Protein AF-A0A9X4CIV0-F1 (afdb_monomer_lite)

Foldseek 3Di:
DDDDDDDDDDDDDDPDDDDPPDPDDPDPPPDPDDDDDQDDQPPQEEEEQAADPPVVVVVVCVVSVVVVHDYDYLVVLQVVQDPDDDDSLVSCVVSVSHHQAYEADWDQPDWDADDPVVQDPVCCVPNVDTDGTRDPVSVVVLVSCCVNPVVRYDD

Secondary structure (DSSP, 8-state):
--PPPPP-----------------PPP--------PPPP---TTEEEEE--S-HHHHHHHHHHHHHTT-EEEEHHHHHHHT-SSS--HHHHHHHHHHH-SEEEE-----EEE---GGGS-GGGTTTTTS-EEE--HHHHHHHHHHHHH-GGGEE-

pLDDT: mean 75.36, std 22.08, range [32.59, 97.69]

Sequence (155 aa):
MRIPPITRSGCRSSAAEAPAETVERPTPRRAQARSKKPAKRTKGNTVVVHGRDDALRRSTFEFLRALGLHPLEWDHAIDEANEGNPYVGRVLDVVMEKAEAIVVLFSPDDLVELKPHFVKSGERSTEGKQQGQARPNVLFEAGLALGAYPDKTVM

Structure (mmCIF, N/CA/C/O backbone):
data_AF-A0A9X4CIV0-F1
#
_entry.id   AF-A0A9X4CIV0-F1
#
loop_
_atom_site.group_PDB
_atom_site.id
_atom_site.type_symbol
_atom_site.label_atom_id
_atom_site.label_alt_id
_atom_site.label_comp_id
_atom_site.label_asym_id
_atom_site.label_entity_id
_atom_site.label_seq_id
_atom_site.pdbx_PDB_ins_code
_atom_site.Cartn_x
_atom_site.Cartn_y
_atom_site.Cartn_z
_atom_site.occupancy
_atom_site.B_iso_or_equiv
_atom_site.auth_seq_id
_atom_site.auth_comp_id
_atom_site.auth_asym_id
_atom_site.auth_atom_id
_atom_site.pdbx_PDB_model_num
ATOM 1 N N . MET A 1 1 ? 35.310 39.875 -49.962 1.00 45.62 1 MET A N 1
ATOM 2 C CA . MET A 1 1 ? 34.549 40.456 -48.837 1.00 45.62 1 MET A CA 1
ATOM 3 C C . MET A 1 1 ? 35.158 39.905 -47.549 1.00 45.62 1 MET A C 1
ATOM 5 O O . MET A 1 1 ? 35.019 38.720 -47.288 1.00 45.62 1 MET A O 1
ATOM 9 N N . ARG A 1 2 ? 35.988 40.698 -46.858 1.00 39.06 2 ARG A N 1
ATOM 10 C CA . ARG A 1 2 ? 36.740 40.317 -45.645 1.00 39.06 2 ARG A CA 1
ATOM 11 C C . ARG A 1 2 ? 36.240 41.200 -44.499 1.00 39.06 2 ARG A C 1
ATOM 13 O O . ARG A 1 2 ? 36.213 42.414 -44.666 1.00 39.06 2 ARG A O 1
ATOM 20 N N . ILE A 1 3 ? 35.814 40.597 -43.392 1.00 46.19 3 ILE A N 1
ATOM 21 C CA . ILE A 1 3 ? 35.292 41.296 -42.207 1.00 46.19 3 ILE A CA 1
ATOM 22 C C . ILE A 1 3 ? 36.475 41.626 -41.271 1.00 46.19 3 ILE A C 1
ATOM 24 O O . ILE A 1 3 ? 37.298 40.737 -41.039 1.00 46.19 3 ILE A O 1
ATOM 28 N N . PRO A 1 4 ? 36.608 42.867 -40.763 1.00 43.41 4 PRO A N 1
ATOM 29 C CA . PRO A 1 4 ? 37.700 43.266 -39.870 1.00 43.41 4 PRO A CA 1
ATOM 30 C C . PRO A 1 4 ? 37.456 42.857 -38.398 1.00 43.41 4 PRO A C 1
ATOM 32 O O . PRO A 1 4 ? 36.307 42.640 -38.007 1.00 43.41 4 PRO A O 1
ATOM 35 N N . PRO A 1 5 ? 38.515 42.762 -37.565 1.00 44.25 5 PRO A N 1
ATOM 36 C CA . PRO A 1 5 ? 38.405 42.352 -36.166 1.00 44.25 5 PRO A CA 1
ATOM 37 C C . PRO A 1 5 ? 37.977 43.513 -35.257 1.00 44.25 5 PRO A C 1
ATOM 39 O O . PRO A 1 5 ? 38.467 44.635 -35.379 1.00 44.25 5 PRO A O 1
ATOM 42 N N . ILE A 1 6 ? 37.081 43.221 -34.312 1.00 51.72 6 ILE A N 1
ATOM 43 C CA . ILE A 1 6 ? 36.597 44.176 -33.311 1.00 51.72 6 ILE A CA 1
ATOM 44 C C . ILE A 1 6 ? 37.596 44.245 -32.150 1.00 51.72 6 ILE A C 1
ATOM 46 O O . ILE A 1 6 ? 37.931 43.242 -31.518 1.00 51.72 6 ILE A O 1
ATOM 50 N N . THR A 1 7 ? 38.071 45.456 -31.888 1.00 42.84 7 THR A N 1
ATOM 51 C CA . THR A 1 7 ? 38.961 45.848 -30.796 1.00 42.84 7 THR A CA 1
ATOM 52 C C . THR A 1 7 ? 38.259 45.758 -29.435 1.00 42.84 7 THR A C 1
ATOM 54 O O . THR A 1 7 ? 37.129 46.209 -29.262 1.00 42.84 7 THR A O 1
ATOM 57 N N . ARG A 1 8 ? 38.945 45.189 -28.432 1.00 45.72 8 ARG A N 1
ATOM 58 C CA . ARG A 1 8 ? 38.510 45.204 -27.026 1.00 45.72 8 ARG A CA 1
ATOM 59 C C . ARG A 1 8 ? 38.861 46.553 -26.384 1.00 45.72 8 ARG A C 1
ATOM 61 O O . ARG A 1 8 ? 40.015 46.792 -26.050 1.00 45.72 8 ARG A O 1
ATOM 68 N N . SER A 1 9 ? 37.850 47.388 -26.170 1.00 41.81 9 SER A N 1
ATOM 69 C CA . SER A 1 9 ? 37.804 48.448 -25.151 1.00 41.81 9 SER A CA 1
ATOM 70 C C . SER A 1 9 ? 36.849 47.920 -24.070 1.00 41.81 9 SER A C 1
ATOM 72 O O . SER A 1 9 ? 35.752 47.494 -24.403 1.00 41.81 9 SER A O 1
ATOM 74 N N . GLY A 1 10 ? 37.220 47.685 -22.814 1.00 37.09 10 GLY A N 1
ATOM 75 C CA . GLY A 1 10 ? 37.826 48.623 -21.883 1.00 37.09 10 GLY A CA 1
ATOM 76 C C . GLY A 1 10 ? 36.746 49.029 -20.877 1.00 37.09 10 GLY A C 1
ATOM 77 O O . GLY A 1 10 ? 35.959 49.905 -21.187 1.00 37.09 10 GLY A O 1
ATOM 78 N N . CYS A 1 11 ? 36.671 48.369 -19.714 1.00 32.59 11 CYS A N 1
ATOM 79 C CA . CYS A 1 11 ? 36.256 48.973 -18.438 1.00 32.59 11 CYS A CA 1
ATOM 80 C C . CYS A 1 11 ? 36.304 47.927 -17.319 1.00 32.59 11 CYS A C 1
ATOM 82 O O . CYS A 1 11 ? 35.708 46.856 -17.421 1.00 32.59 11 CYS A O 1
ATOM 84 N N . ARG A 1 12 ? 37.027 48.249 -16.244 1.00 45.09 12 ARG A N 1
ATOM 85 C CA . ARG A 1 12 ? 36.965 47.528 -14.971 1.00 45.09 12 ARG A CA 1
ATOM 86 C C . ARG A 1 12 ? 35.610 47.840 -14.342 1.00 45.09 12 ARG A C 1
ATOM 88 O O . ARG A 1 12 ? 35.275 49.012 -14.212 1.00 45.09 12 ARG A O 1
ATOM 95 N N . SER A 1 13 ? 34.877 46.819 -13.915 1.00 42.53 13 SER A N 1
ATOM 96 C CA . SER A 1 13 ? 33.821 46.995 -12.922 1.00 42.53 13 SER A CA 1
ATOM 97 C C . SER A 1 13 ? 34.093 46.055 -11.761 1.00 42.53 1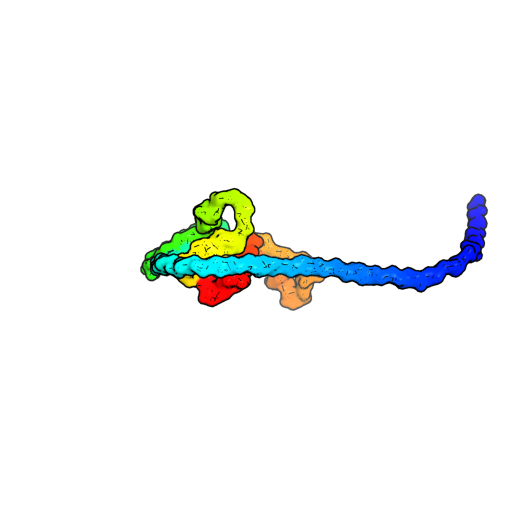3 SER A C 1
ATOM 99 O O . SER A 1 13 ? 34.362 44.869 -11.945 1.00 42.53 13 SER A O 1
ATOM 101 N N . SER A 1 14 ? 34.116 46.666 -10.586 1.00 38.72 14 SER A N 1
ATOM 102 C CA . SER A 1 14 ? 34.348 46.090 -9.273 1.00 38.72 14 SER A CA 1
ATOM 103 C C . SER A 1 14 ? 33.407 44.916 -9.012 1.00 38.72 14 SER A C 1
ATOM 105 O O . SER A 1 14 ? 32.200 45.037 -9.211 1.00 38.72 14 SER A O 1
ATOM 107 N N . ALA A 1 15 ? 33.949 43.803 -8.519 1.00 40.44 15 ALA A N 1
ATOM 108 C CA . ALA A 1 15 ? 33.156 42.744 -7.913 1.00 40.44 15 ALA A CA 1
ATOM 109 C C . ALA A 1 15 ? 32.534 43.294 -6.620 1.00 40.44 15 ALA A C 1
ATOM 111 O O . ALA A 1 15 ? 33.190 43.365 -5.585 1.00 40.44 15 ALA A O 1
ATOM 112 N N . ALA A 1 16 ? 31.295 43.770 -6.711 1.00 39.06 16 ALA A N 1
ATOM 113 C CA . ALA A 1 16 ? 30.441 43.991 -5.557 1.00 39.06 16 ALA A CA 1
ATOM 114 C C . ALA A 1 16 ? 29.688 42.680 -5.302 1.00 39.06 16 ALA A C 1
ATOM 116 O O . ALA A 1 16 ? 28.811 42.290 -6.071 1.00 39.06 16 ALA A O 1
ATOM 117 N N . GLU A 1 17 ? 30.108 41.974 -4.261 1.00 38.22 17 GLU A N 1
ATOM 118 C CA . GLU A 1 17 ? 29.462 40.777 -3.738 1.00 38.22 17 GLU A CA 1
ATOM 119 C C . GLU A 1 17 ? 28.100 41.176 -3.153 1.00 38.22 17 GLU A C 1
ATOM 121 O O . GLU A 1 17 ? 28.018 41.936 -2.188 1.00 38.22 17 GLU A O 1
ATOM 126 N N . ALA A 1 18 ? 27.017 40.735 -3.795 1.00 44.69 18 ALA A N 1
ATOM 127 C CA . ALA A 1 18 ? 25.666 40.923 -3.282 1.00 44.69 18 ALA A CA 1
ATOM 128 C C . ALA A 1 18 ? 25.463 40.004 -2.063 1.00 44.69 18 ALA A C 1
ATOM 130 O O . ALA A 1 18 ? 25.807 38.822 -2.146 1.00 44.69 18 ALA A O 1
ATOM 131 N N . PRO A 1 19 ? 24.911 40.490 -0.937 1.00 41.66 19 PRO A N 1
ATOM 132 C CA . PRO A 1 19 ? 24.673 39.636 0.215 1.00 41.66 19 PRO A CA 1
ATOM 133 C C . PRO A 1 19 ? 23.575 38.620 -0.117 1.00 41.66 19 PRO A C 1
ATOM 135 O O . PRO A 1 19 ? 22.515 38.973 -0.635 1.00 41.66 19 PRO A O 1
ATOM 138 N N . ALA A 1 20 ? 23.841 37.350 0.183 1.00 43.06 20 ALA A N 1
ATOM 139 C CA . ALA A 1 20 ? 22.863 36.277 0.096 1.00 43.06 20 ALA A CA 1
ATOM 140 C C . ALA A 1 20 ? 21.740 36.522 1.115 1.00 43.06 20 ALA A C 1
ATOM 142 O O . ALA A 1 20 ? 21.905 36.314 2.319 1.00 43.06 20 ALA A O 1
ATOM 143 N N . GLU A 1 21 ? 20.591 36.979 0.630 1.00 41.41 21 GLU A N 1
ATOM 144 C CA . GLU A 1 21 ? 19.372 37.074 1.421 1.00 41.41 21 GLU A CA 1
ATOM 145 C C . GLU A 1 21 ? 18.908 35.648 1.745 1.00 41.41 21 GLU A C 1
ATOM 147 O O . GLU A 1 21 ? 18.553 34.854 0.872 1.00 41.41 21 GLU A O 1
ATOM 152 N N . THR A 1 22 ? 19.021 35.277 3.018 1.00 38.97 22 THR A N 1
ATOM 153 C CA . THR A 1 22 ? 18.689 33.934 3.488 1.00 38.97 22 THR A CA 1
ATOM 154 C C . THR A 1 22 ? 17.171 33.835 3.561 1.00 38.97 22 THR A C 1
ATOM 156 O O . THR A 1 22 ? 16.557 34.393 4.465 1.00 38.97 22 THR A O 1
ATOM 159 N N . VAL A 1 23 ? 16.548 33.147 2.603 1.00 47.00 23 VAL A N 1
ATOM 160 C CA . VAL A 1 23 ? 15.113 32.847 2.664 1.00 47.00 23 VAL A CA 1
ATOM 161 C C . VAL A 1 23 ? 14.890 31.855 3.804 1.00 47.00 23 VAL A C 1
ATOM 163 O O . VAL A 1 23 ? 15.138 30.655 3.674 1.00 47.00 23 VAL A O 1
ATOM 166 N N . GLU A 1 24 ? 14.461 32.365 4.954 1.00 45.06 24 GLU A N 1
ATOM 167 C CA . GLU A 1 24 ? 14.122 31.557 6.118 1.00 45.06 24 GLU A CA 1
ATOM 168 C C . GLU A 1 24 ? 12.896 30.689 5.782 1.00 45.06 24 GLU A C 1
ATOM 170 O O . GLU A 1 24 ? 11.810 31.191 5.481 1.00 45.06 24 GLU A O 1
ATOM 175 N N . ARG A 1 25 ? 13.069 29.357 5.776 1.00 39.47 25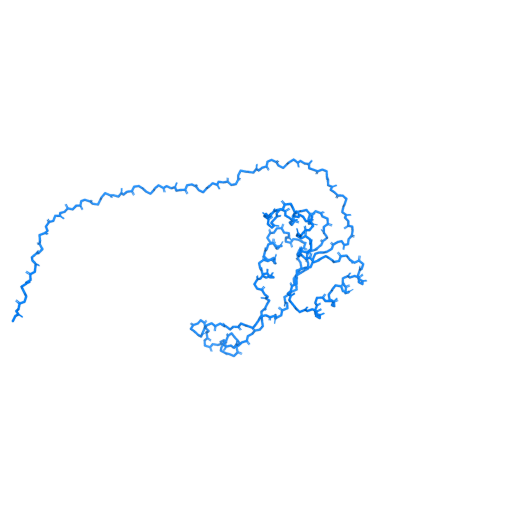 ARG A N 1
ATOM 176 C CA . ARG A 1 25 ? 11.957 28.409 5.600 1.00 39.47 25 ARG A CA 1
ATOM 177 C C . ARG A 1 25 ? 10.927 28.669 6.703 1.00 39.47 25 ARG A C 1
ATOM 179 O O . ARG A 1 25 ? 11.302 28.589 7.874 1.00 39.47 25 ARG A O 1
ATOM 186 N N . PRO A 1 26 ? 9.640 28.890 6.380 1.00 41.88 26 PRO A N 1
ATOM 187 C CA . PRO A 1 26 ? 8.623 29.019 7.407 1.00 41.88 26 PRO A CA 1
ATOM 188 C C . PRO A 1 26 ? 8.579 27.717 8.208 1.00 41.88 26 PRO A C 1
ATOM 190 O O . PRO A 1 26 ? 8.313 26.635 7.679 1.00 41.88 26 PRO A O 1
ATOM 193 N N . THR A 1 27 ? 8.897 27.820 9.495 1.00 44.22 27 THR A N 1
ATOM 194 C CA . THR A 1 27 ? 8.748 26.721 10.444 1.00 44.22 27 THR A CA 1
ATOM 195 C C . THR A 1 27 ? 7.259 26.386 10.556 1.00 44.22 27 THR A C 1
ATOM 197 O O . THR A 1 27 ? 6.434 27.296 10.694 1.00 44.22 27 THR A O 1
ATOM 200 N N . PRO A 1 28 ? 6.858 25.102 10.492 1.00 43.59 28 PRO A N 1
ATOM 201 C CA . PRO A 1 28 ? 5.469 24.750 10.718 1.00 43.59 28 PRO A CA 1
ATOM 202 C C . PRO A 1 28 ? 5.127 25.121 12.161 1.00 43.59 28 PRO A C 1
ATOM 204 O O . PRO A 1 28 ? 5.631 24.533 13.120 1.00 43.59 28 PRO A O 1
ATOM 207 N N . ARG A 1 29 ? 4.285 26.147 12.314 1.00 47.09 29 ARG A N 1
ATOM 208 C CA . ARG A 1 29 ? 3.747 26.589 13.597 1.00 47.09 29 ARG A CA 1
ATOM 209 C C . ARG A 1 29 ? 2.990 25.408 14.192 1.00 47.09 29 ARG A C 1
ATOM 211 O O . ARG A 1 29 ? 1.895 25.085 13.740 1.00 47.09 29 ARG A O 1
ATOM 218 N N . ARG A 1 30 ? 3.605 24.742 15.174 1.00 47.22 30 ARG A N 1
ATOM 219 C CA . ARG A 1 30 ? 3.037 23.620 15.929 1.00 47.22 30 ARG A CA 1
ATOM 220 C C . ARG A 1 30 ? 1.678 24.054 16.475 1.00 47.22 30 ARG A C 1
ATOM 222 O O . ARG A 1 30 ? 1.603 24.764 17.477 1.00 47.22 30 ARG A O 1
ATOM 229 N N . ALA A 1 31 ? 0.611 23.671 15.778 1.00 48.50 31 ALA A N 1
ATOM 230 C CA . ALA A 1 31 ? -0.742 23.835 16.269 1.00 48.50 31 ALA A CA 1
ATOM 231 C C . ALA A 1 31 ? -0.809 23.095 17.605 1.00 48.50 31 ALA A C 1
ATOM 233 O O . ALA A 1 31 ? -0.475 21.912 17.689 1.00 48.50 31 ALA A O 1
ATOM 234 N N . GLN A 1 32 ? -1.147 23.821 18.666 1.00 46.12 32 GLN A N 1
ATOM 235 C CA . GLN A 1 32 ? -1.295 23.251 19.995 1.00 46.12 32 GLN A CA 1
ATOM 236 C C . GLN A 1 32 ? -2.342 22.138 19.912 1.00 46.12 32 GLN A C 1
ATOM 238 O O . GLN A 1 32 ? -3.519 22.393 19.647 1.00 46.12 32 GLN A O 1
ATOM 243 N N . ALA A 1 33 ? -1.886 20.898 20.082 1.00 45.56 33 ALA A N 1
ATOM 244 C CA . ALA A 1 33 ? -2.737 19.726 20.106 1.00 45.56 33 ALA A CA 1
ATOM 245 C C . ALA A 1 33 ? -3.689 19.856 21.298 1.00 45.56 33 ALA A C 1
ATOM 247 O O . ALA A 1 33 ? -3.296 19.687 22.451 1.00 45.56 33 ALA A O 1
ATOM 248 N N . ARG A 1 34 ? -4.951 20.196 21.023 1.00 46.78 34 ARG A N 1
ATOM 249 C CA . ARG A 1 34 ? -6.030 20.033 21.998 1.00 46.78 34 ARG A CA 1
ATOM 250 C C . ARG A 1 34 ? -6.101 18.544 22.327 1.00 46.78 34 ARG A C 1
ATOM 252 O O . ARG A 1 34 ? -6.292 17.735 21.421 1.00 46.78 34 ARG A O 1
ATOM 259 N N . SER A 1 35 ? -5.931 18.191 23.598 1.00 46.78 35 SER A N 1
ATOM 260 C CA . SER A 1 35 ? -6.032 16.814 24.076 1.00 46.78 35 SER A CA 1
ATOM 261 C C . SER A 1 35 ? -7.462 16.302 23.881 1.00 46.78 35 SER A C 1
ATOM 263 O O . SER A 1 35 ? -8.361 16.539 24.688 1.00 46.78 35 SER A O 1
ATOM 265 N N . LYS A 1 36 ? -7.697 15.613 22.762 1.00 55.19 36 LYS A N 1
ATOM 266 C CA . LYS A 1 36 ? -8.909 14.816 22.570 1.00 55.19 36 LYS A CA 1
ATOM 267 C C . LYS A 1 36 ? -8.790 13.564 23.444 1.00 55.19 36 LYS A C 1
ATOM 269 O O . LYS A 1 36 ? -7.725 12.953 23.515 1.00 55.19 36 LYS A O 1
ATOM 274 N N . LYS A 1 37 ? -9.870 13.211 24.150 1.00 38.97 37 LYS A N 1
ATOM 275 C CA . LYS A 1 37 ? -9.971 11.935 24.879 1.00 38.97 37 LYS A CA 1
ATOM 276 C C . LYS A 1 37 ? -9.711 10.791 23.888 1.00 38.97 37 LYS A C 1
ATOM 278 O O . LYS A 1 37 ? -10.262 10.872 22.792 1.00 38.97 37 LYS A O 1
ATOM 283 N N . PRO A 1 38 ? -8.932 9.755 24.250 1.00 47.03 38 PRO A N 1
ATOM 284 C CA . PRO A 1 38 ? -8.620 8.675 23.322 1.00 47.03 38 PRO A CA 1
ATOM 285 C C . PRO A 1 38 ? -9.918 7.998 22.881 1.00 47.03 38 PRO A C 1
ATOM 287 O O . PRO A 1 38 ? -10.701 7.544 23.725 1.00 47.03 38 PRO A O 1
ATOM 290 N N . ALA A 1 39 ? -10.171 7.961 21.571 1.00 55.75 39 ALA A N 1
ATOM 291 C CA . ALA A 1 39 ? -11.290 7.207 21.036 1.00 55.75 39 ALA A CA 1
ATOM 292 C C . ALA A 1 39 ? -11.140 5.722 21.408 1.00 55.75 39 ALA A C 1
ATOM 294 O O . ALA A 1 39 ? -10.040 5.168 21.471 1.00 55.75 39 ALA A O 1
ATOM 295 N N . LYS A 1 40 ? -12.266 5.055 21.685 1.00 50.94 40 LYS A N 1
ATOM 296 C CA . LYS A 1 40 ? -12.299 3.613 21.959 1.00 50.94 40 LYS A CA 1
ATOM 297 C C . LYS A 1 40 ? -11.708 2.880 20.745 1.00 50.94 40 LYS A C 1
ATOM 299 O O . LYS A 1 40 ? -12.315 2.915 19.674 1.00 50.94 40 LYS A O 1
ATOM 304 N N . ARG A 1 41 ? -10.550 2.221 20.912 1.00 54.66 41 ARG A N 1
ATOM 305 C CA . ARG A 1 41 ? -9.945 1.361 19.879 1.00 54.66 41 ARG A CA 1
ATOM 306 C C . ARG A 1 41 ? -10.993 0.359 19.409 1.00 54.66 41 ARG A C 1
ATOM 308 O O . ARG A 1 41 ? -11.487 -0.447 20.200 1.00 54.66 41 ARG A O 1
ATOM 315 N N . THR A 1 42 ? -11.360 0.445 18.141 1.00 57.41 42 THR A N 1
ATOM 316 C CA . THR A 1 42 ? -12.236 -0.530 17.497 1.00 57.41 42 THR A CA 1
ATOM 317 C C . THR A 1 42 ? -11.342 -1.729 17.196 1.00 57.41 42 THR A C 1
ATOM 319 O O . THR A 1 42 ? -10.447 -1.637 16.364 1.00 57.41 42 THR A O 1
ATOM 322 N N . LYS A 1 43 ? -11.462 -2.798 17.994 1.00 65.12 43 LYS A N 1
ATOM 323 C CA . LYS A 1 43 ? -10.602 -3.986 17.868 1.00 65.12 43 LYS A CA 1
ATOM 324 C C . LYS A 1 43 ? -10.703 -4.546 16.444 1.00 65.12 43 LYS A C 1
ATOM 326 O O . LYS A 1 43 ? -11.816 -4.695 15.951 1.00 65.12 43 LYS A O 1
ATOM 331 N N . GLY A 1 44 ? -9.564 -4.862 15.826 1.00 75.19 44 GLY A N 1
ATOM 332 C CA . GLY A 1 44 ? -9.504 -5.583 14.556 1.00 75.19 44 GLY A CA 1
ATOM 333 C C . GLY A 1 44 ? -9.567 -4.739 13.281 1.00 75.19 44 GLY A C 1
ATOM 334 O O . GLY A 1 44 ? -9.453 -5.309 12.202 1.00 75.19 44 GLY A O 1
ATOM 335 N N . ASN A 1 45 ? -9.714 -3.412 13.344 1.00 86.81 45 ASN A N 1
ATOM 336 C CA . ASN A 1 45 ? -9.724 -2.594 12.125 1.00 86.81 45 ASN A CA 1
ATOM 337 C C . ASN A 1 45 ? -8.336 -2.575 11.472 1.00 86.81 45 ASN A C 1
ATOM 339 O O . ASN A 1 45 ? -7.359 -2.184 12.108 1.00 86.81 45 ASN A O 1
ATOM 343 N N . THR A 1 46 ? -8.251 -2.948 10.198 1.00 89.94 46 THR A N 1
ATOM 344 C CA . THR A 1 46 ? -7.013 -2.869 9.408 1.00 89.94 46 THR A CA 1
ATOM 345 C C . THR A 1 46 ? -7.262 -2.068 8.144 1.00 89.94 46 THR A C 1
ATOM 347 O O . THR A 1 46 ? -8.376 -2.054 7.631 1.00 89.94 46 THR A O 1
ATOM 350 N N . VAL A 1 47 ? -6.242 -1.373 7.656 1.00 91.56 47 VAL A N 1
ATOM 351 C CA . VAL A 1 47 ? -6.308 -0.644 6.385 1.00 91.56 47 VAL A CA 1
ATOM 352 C C . VAL A 1 47 ? -5.407 -1.353 5.397 1.00 91.56 47 VAL A C 1
ATOM 354 O O . VAL A 1 47 ? -4.279 -1.691 5.744 1.00 91.56 47 VAL A O 1
ATOM 357 N N . VAL A 1 48 ? -5.891 -1.587 4.184 1.00 93.94 48 VAL A N 1
ATOM 358 C CA . VAL A 1 48 ? -5.127 -2.257 3.135 1.00 93.94 48 VAL A CA 1
ATOM 359 C C . VAL A 1 48 ? -4.842 -1.277 2.006 1.00 93.94 48 VAL A C 1
ATOM 361 O O . VAL A 1 48 ? -5.762 -0.718 1.410 1.00 93.94 48 VAL A O 1
ATOM 364 N N . VAL A 1 49 ? -3.556 -1.106 1.709 1.00 93.69 49 VAL A N 1
ATOM 365 C CA . VAL A 1 49 ? -3.046 -0.420 0.520 1.00 93.69 49 VAL A CA 1
ATOM 366 C C . VAL A 1 49 ? -2.735 -1.489 -0.517 1.00 93.69 49 VAL A C 1
ATOM 368 O O . VAL A 1 49 ? -1.997 -2.433 -0.231 1.00 93.69 49 VAL A O 1
ATOM 371 N N . HIS A 1 50 ? -3.295 -1.377 -1.715 1.00 95.44 50 HIS A N 1
ATOM 372 C CA . HIS A 1 50 ? -3.093 -2.378 -2.755 1.00 95.44 50 HIS A CA 1
ATOM 373 C C . HIS A 1 50 ? -3.157 -1.771 -4.152 1.00 95.44 50 HIS A C 1
ATOM 375 O O . HIS A 1 50 ? -3.689 -0.686 -4.372 1.00 95.44 50 HIS A O 1
ATOM 381 N N . GLY A 1 51 ? -2.619 -2.518 -5.108 1.00 93.94 51 GLY A N 1
ATOM 382 C CA . GLY A 1 51 ? -2.688 -2.197 -6.519 1.00 93.94 51 GLY A CA 1
ATOM 383 C C . GLY A 1 51 ? -3.989 -2.650 -7.198 1.00 93.94 51 GLY A C 1
ATOM 384 O O . GLY A 1 51 ? -5.060 -2.678 -6.597 1.00 93.94 51 GLY A O 1
ATOM 385 N N . ARG A 1 52 ? -3.907 -3.002 -8.479 1.00 94.25 52 ARG A N 1
ATOM 386 C CA . ARG A 1 52 ? -5.016 -3.432 -9.344 1.00 94.25 52 ARG A CA 1
ATOM 387 C C . ARG A 1 52 ? -5.138 -4.948 -9.504 1.00 94.25 52 ARG A C 1
ATOM 389 O O . ARG A 1 52 ? -6.052 -5.395 -10.193 1.00 94.25 52 ARG A O 1
ATOM 396 N N . ASP A 1 53 ? -4.260 -5.739 -8.892 1.00 96.25 53 ASP A N 1
ATOM 397 C CA . ASP A 1 53 ? -4.431 -7.193 -8.843 1.00 96.25 53 ASP A CA 1
ATOM 398 C C . ASP A 1 53 ? -5.610 -7.574 -7.926 1.00 96.25 53 ASP A C 1
ATOM 400 O O . ASP A 1 53 ? -5.481 -7.742 -6.709 1.00 96.25 53 ASP A O 1
ATOM 404 N N . ASP A 1 54 ? -6.791 -7.720 -8.532 1.00 94.94 54 ASP A N 1
ATOM 405 C CA . ASP A 1 54 ? -8.026 -8.076 -7.832 1.00 94.94 54 ASP A CA 1
ATOM 406 C C . ASP A 1 54 ? -8.012 -9.491 -7.244 1.00 94.94 54 ASP A C 1
ATOM 408 O O . ASP A 1 54 ? -8.769 -9.778 -6.312 1.00 94.94 54 ASP A O 1
ATOM 412 N N . ALA A 1 55 ? -7.215 -10.413 -7.790 1.00 96.81 55 ALA A N 1
ATOM 413 C CA . ALA A 1 55 ? -7.102 -11.750 -7.218 1.00 96.81 55 ALA A CA 1
ATOM 414 C C . ALA A 1 55 ? -6.320 -11.684 -5.901 1.00 96.81 55 ALA A C 1
ATOM 416 O O . ALA A 1 55 ? -6.806 -12.178 -4.878 1.00 96.81 55 ALA A O 1
ATOM 417 N N . LEU A 1 56 ? -5.175 -10.991 -5.903 1.00 96.00 56 LEU A N 1
ATOM 418 C CA . LEU A 1 56 ? -4.380 -10.772 -4.699 1.00 96.00 56 LEU A CA 1
ATOM 419 C C . LEU A 1 56 ? -5.181 -9.998 -3.647 1.00 96.00 56 LEU A C 1
ATOM 421 O O . LEU A 1 56 ? -5.320 -10.475 -2.521 1.00 96.00 56 LEU A O 1
ATOM 425 N N . ARG A 1 57 ? -5.788 -8.866 -4.030 1.00 95.19 57 ARG A N 1
ATOM 426 C CA . ARG A 1 57 ? -6.638 -8.047 -3.150 1.00 95.19 57 ARG A CA 1
ATOM 427 C C . ARG A 1 57 ? -7.708 -8.891 -2.463 1.00 95.19 57 ARG A C 1
ATOM 429 O O . ARG A 1 57 ? -7.786 -8.895 -1.236 1.00 95.19 57 ARG A O 1
ATOM 436 N N . ARG A 1 58 ? -8.521 -9.634 -3.226 1.00 96.81 58 ARG A N 1
ATOM 437 C CA . ARG A 1 58 ? -9.605 -10.451 -2.651 1.00 96.81 58 ARG A CA 1
ATOM 438 C C . ARG A 1 58 ? -9.077 -11.491 -1.672 1.00 96.81 58 ARG A C 1
ATOM 440 O O . ARG A 1 58 ? -9.596 -11.575 -0.561 1.00 96.81 58 ARG A O 1
ATOM 447 N N . SER A 1 59 ? -8.024 -12.215 -2.049 1.00 97.56 59 SER A N 1
ATOM 448 C CA . SER A 1 59 ? -7.450 -13.263 -1.201 1.00 97.56 59 SER A CA 1
ATOM 449 C C . SER A 1 59 ? -6.886 -12.708 0.115 1.00 97.56 59 SER A C 1
ATOM 451 O O . SER A 1 59 ? -7.136 -13.277 1.177 1.00 97.56 59 SER A O 1
ATOM 453 N N . THR A 1 60 ? -6.229 -11.542 0.085 1.00 96.50 60 THR A N 1
ATOM 454 C CA . THR A 1 60 ? -5.751 -10.866 1.299 1.00 96.50 60 THR A CA 1
ATOM 455 C C . THR A 1 60 ? -6.912 -10.416 2.178 1.00 96.50 60 THR A C 1
ATOM 457 O O . THR A 1 60 ? -6.893 -10.630 3.389 1.00 96.50 60 THR A O 1
ATOM 460 N N . PHE A 1 61 ? -7.951 -9.814 1.594 1.00 96.44 61 PHE A N 1
ATOM 461 C CA . PHE A 1 61 ? -9.114 -9.376 2.366 1.00 96.44 61 PHE A CA 1
ATOM 462 C C . PHE A 1 61 ? -9.857 -10.552 3.008 1.00 96.44 61 PHE A C 1
ATOM 464 O O . PHE A 1 61 ? -10.390 -10.411 4.107 1.00 96.44 61 PHE A O 1
ATOM 471 N N . GLU A 1 62 ? -9.943 -11.693 2.329 1.00 97.69 62 GLU A N 1
ATOM 472 C CA . GLU A 1 62 ? -10.510 -12.924 2.886 1.00 97.69 62 GLU A CA 1
ATOM 473 C C . GLU A 1 62 ? -9.637 -13.483 4.012 1.00 97.69 62 GLU A C 1
ATOM 475 O O . GLU A 1 62 ? -10.160 -13.809 5.077 1.00 97.69 62 GLU A O 1
ATOM 480 N N . PHE A 1 63 ? -8.316 -13.514 3.826 1.00 96.38 63 PHE A N 1
ATOM 481 C CA . PHE A 1 63 ? -7.364 -13.954 4.844 1.00 96.38 63 PHE A CA 1
ATOM 482 C C . PHE A 1 63 ? -7.446 -13.109 6.123 1.00 96.38 63 PHE A C 1
ATOM 484 O O . PHE A 1 63 ? -7.597 -13.654 7.216 1.00 96.38 63 PHE A O 1
ATOM 491 N N . LEU A 1 64 ? -7.426 -11.779 6.002 1.00 95.12 64 LEU A N 1
ATOM 492 C CA . LEU A 1 64 ? -7.541 -10.878 7.153 1.00 95.12 64 LEU A CA 1
ATOM 493 C C . LEU A 1 64 ? -8.885 -11.064 7.871 1.00 95.12 64 LEU A C 1
ATOM 495 O O . LEU A 1 64 ? -8.927 -11.148 9.099 1.00 95.12 64 LEU A O 1
ATOM 499 N N . ARG A 1 65 ? -9.982 -11.218 7.118 1.00 95.31 65 ARG A N 1
ATOM 500 C CA . ARG A 1 65 ? -11.302 -11.521 7.691 1.00 95.31 65 ARG A CA 1
ATOM 501 C C . ARG A 1 65 ? -11.336 -12.866 8.415 1.00 95.31 65 ARG A C 1
ATOM 503 O O . ARG A 1 65 ? -11.946 -12.956 9.478 1.00 95.31 65 ARG A O 1
ATOM 510 N N . ALA A 1 66 ? -10.654 -13.887 7.899 1.00 96.62 66 ALA A N 1
ATOM 511 C CA . ALA A 1 66 ? -10.542 -15.190 8.555 1.00 96.62 66 ALA A CA 1
ATOM 512 C C . ALA A 1 66 ? -9.788 -15.119 9.898 1.00 96.62 66 ALA A C 1
ATOM 514 O O . ALA A 1 66 ? -10.068 -15.907 10.798 1.00 96.62 66 ALA A O 1
ATOM 515 N N . LEU A 1 67 ? -8.890 -14.142 10.065 1.00 93.06 67 LEU A N 1
ATOM 516 C CA . LEU A 1 67 ? -8.217 -13.843 11.336 1.00 93.06 67 LEU A CA 1
ATOM 517 C C . LEU A 1 67 ? -9.071 -13.000 12.303 1.00 93.06 67 LEU A C 1
ATOM 519 O O . LEU A 1 67 ? -8.604 -12.647 13.385 1.00 93.06 67 LEU A O 1
ATOM 523 N N . GLY A 1 68 ? -10.312 -12.667 11.937 1.00 91.12 68 GLY A N 1
ATOM 524 C CA . GLY A 1 68 ? -11.190 -11.806 12.731 1.00 91.12 68 GLY A CA 1
ATOM 525 C C . GLY A 1 68 ? -10.862 -10.316 12.616 1.00 91.12 68 GLY A C 1
ATOM 526 O O . GLY A 1 68 ? -11.278 -9.537 13.473 1.00 91.12 68 GLY A O 1
ATOM 527 N N . LEU A 1 69 ? -10.113 -9.916 11.583 1.00 92.31 69 LEU A N 1
ATOM 528 C CA . LEU A 1 69 ? -9.834 -8.516 11.277 1.00 92.31 69 LEU A CA 1
ATOM 529 C C . LEU A 1 69 ? -10.895 -7.946 10.327 1.00 92.31 69 LEU A C 1
ATOM 531 O O . LEU A 1 69 ? -11.587 -8.658 9.597 1.00 92.31 69 LEU A O 1
ATOM 535 N N . HIS A 1 70 ? -10.992 -6.625 10.314 1.00 91.19 70 HIS A N 1
ATOM 536 C CA . HIS A 1 70 ? -11.918 -5.849 9.504 1.00 91.19 70 HIS A CA 1
ATOM 537 C C . HIS A 1 70 ? -11.109 -4.967 8.545 1.00 91.19 70 HIS A C 1
ATOM 539 O O . HIS A 1 70 ? -10.810 -3.820 8.890 1.00 91.19 70 HIS A O 1
ATOM 545 N N . PRO A 1 71 ? -10.671 -5.512 7.391 1.00 92.19 71 PRO A N 1
ATOM 546 C CA . PRO A 1 71 ? -9.906 -4.756 6.412 1.00 92.19 71 PRO A CA 1
ATOM 547 C C . PRO A 1 71 ? -10.791 -3.731 5.700 1.00 92.19 71 PRO A C 1
ATOM 549 O O . PRO A 1 71 ? -11.870 -4.060 5.203 1.00 92.19 71 PRO A O 1
ATOM 552 N N . LEU A 1 72 ? -10.301 -2.499 5.637 1.00 90.19 72 LEU A N 1
ATOM 553 C CA . LEU A 1 72 ? -10.842 -1.397 4.852 1.00 90.19 72 LEU A CA 1
ATOM 554 C C . LEU A 1 72 ? -9.857 -1.051 3.742 1.00 90.19 72 LEU A C 1
ATOM 556 O O . LEU A 1 72 ? -8.644 -1.116 3.934 1.00 90.19 72 LEU A O 1
ATOM 560 N N . GLU A 1 73 ? -10.380 -0.667 2.586 1.00 87.81 73 GLU A N 1
ATOM 561 C CA . GLU A 1 73 ? -9.545 -0.124 1.516 1.00 87.81 73 GLU A CA 1
ATOM 562 C C . GLU A 1 73 ? -9.062 1.264 1.900 1.00 87.81 73 GLU A C 1
ATOM 564 O O . GLU A 1 73 ? -9.809 2.048 2.488 1.00 87.81 73 GLU A O 1
ATOM 569 N N . TRP A 1 74 ? -7.809 1.556 1.563 1.00 83.25 74 TRP A N 1
ATOM 570 C CA . TRP A 1 74 ? -7.214 2.868 1.773 1.00 83.25 74 TRP A CA 1
ATOM 571 C C . TRP A 1 74 ? -8.064 3.993 1.168 1.00 83.25 74 TRP A C 1
ATOM 573 O O . TRP A 1 74 ? -8.384 4.947 1.870 1.00 83.25 74 TRP A O 1
ATOM 583 N N . ASP A 1 75 ? -8.509 3.839 -0.082 1.00 77.94 75 ASP A N 1
ATOM 584 C CA . ASP A 1 75 ? -9.337 4.838 -0.770 1.00 77.94 75 ASP A CA 1
ATOM 585 C C . ASP A 1 75 ? -10.689 5.045 -0.075 1.00 77.94 75 ASP A C 1
ATOM 587 O O . ASP A 1 75 ? -11.083 6.180 0.177 1.00 77.94 75 ASP A O 1
ATOM 591 N N . HIS A 1 76 ? -11.362 3.968 0.345 1.00 77.06 76 HIS A N 1
ATOM 592 C CA . HIS A 1 76 ? -12.604 4.081 1.119 1.00 77.06 76 HIS A CA 1
ATOM 593 C C . HIS A 1 76 ? -12.380 4.766 2.470 1.00 77.06 76 HIS A C 1
ATOM 595 O O . HIS A 1 76 ? -13.180 5.603 2.884 1.00 77.06 76 HIS A O 1
ATOM 601 N N . ALA A 1 77 ? -11.280 4.442 3.151 1.00 70.12 77 ALA A N 1
ATOM 602 C CA . ALA A 1 77 ? -10.915 5.091 4.402 1.00 70.12 77 ALA A CA 1
ATOM 603 C C . ALA A 1 77 ? -10.605 6.585 4.196 1.00 70.12 77 ALA A C 1
ATOM 605 O O . ALA A 1 77 ? -10.844 7.393 5.098 1.00 70.12 77 ALA A O 1
ATOM 606 N N . ILE A 1 78 ? -10.112 6.959 3.008 1.00 70.19 78 ILE A N 1
ATOM 607 C CA . ILE A 1 78 ? -9.925 8.355 2.627 1.00 70.19 78 ILE A CA 1
ATOM 608 C C . ILE A 1 78 ? -11.248 9.057 2.350 1.00 70.19 78 ILE A C 1
ATOM 610 O O . ILE A 1 78 ? -11.468 10.152 2.871 1.00 70.19 78 ILE A O 1
ATOM 614 N N . ASP A 1 79 ? -12.121 8.438 1.562 1.00 67.69 79 ASP A N 1
ATOM 615 C CA . ASP A 1 79 ? -13.420 8.994 1.188 1.00 67.69 79 ASP A CA 1
ATOM 616 C C . ASP A 1 79 ? -14.315 9.221 2.412 1.00 67.69 79 ASP A C 1
ATOM 618 O O . ASP A 1 79 ? -14.949 10.270 2.528 1.00 67.69 79 ASP A O 1
ATOM 622 N N . GLU A 1 80 ? -14.301 8.302 3.384 1.00 63.16 80 GLU A N 1
ATOM 623 C CA . GLU A 1 80 ? -15.019 8.461 4.657 1.00 63.16 80 GLU A CA 1
ATOM 624 C C . GLU A 1 80 ? -14.536 9.664 5.485 1.00 63.16 80 GLU A C 1
ATOM 626 O O . GLU A 1 80 ? -15.296 10.223 6.278 1.00 63.16 80 GLU A O 1
ATOM 631 N N . ALA A 1 81 ? -13.282 10.081 5.318 1.00 61.53 81 ALA A N 1
ATOM 632 C CA . ALA A 1 81 ? -12.707 11.210 6.042 1.00 61.53 81 ALA A CA 1
ATOM 633 C C . ALA A 1 81 ? -12.898 12.558 5.324 1.00 61.53 81 ALA A C 1
ATOM 635 O O . ALA A 1 81 ? -12.442 13.593 5.826 1.00 61.53 81 ALA A O 1
ATOM 636 N N . ASN A 1 82 ? -13.517 12.561 4.142 1.00 54.16 82 ASN A N 1
ATOM 637 C CA . ASN A 1 82 ? -13.414 13.666 3.206 1.00 54.16 82 ASN A CA 1
ATOM 638 C C . ASN A 1 82 ? -14.585 14.668 3.296 1.00 54.16 82 ASN A C 1
ATOM 640 O O . ASN A 1 82 ? -15.643 14.481 2.704 1.00 54.16 82 ASN A O 1
ATOM 644 N N . GLU A 1 83 ? -14.340 15.799 3.969 1.00 52.62 83 GLU A N 1
ATOM 645 C CA . GLU A 1 83 ? -15.002 17.095 3.734 1.00 52.62 83 GLU A CA 1
ATOM 646 C C . GLU A 1 83 ? -14.101 17.974 2.828 1.00 52.62 83 GLU A C 1
ATOM 648 O O . GLU A 1 83 ? -13.545 18.977 3.267 1.00 52.62 83 GLU A O 1
ATOM 653 N N . GLY A 1 84 ? -13.911 17.598 1.558 1.00 48.16 84 GLY A N 1
ATOM 654 C CA . GLY A 1 84 ? -13.180 18.388 0.553 1.00 48.16 84 GLY A CA 1
ATOM 655 C C . GLY A 1 84 ? -11.643 18.296 0.606 1.00 48.16 84 GLY A C 1
ATOM 656 O O . GLY A 1 84 ? -11.043 18.355 1.673 1.00 48.16 84 GLY A O 1
ATOM 657 N N . ASN A 1 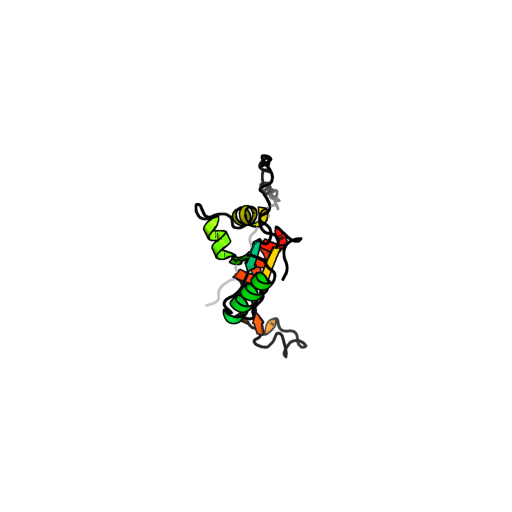85 ? -11.027 18.184 -0.588 1.00 45.88 85 ASN A N 1
ATOM 658 C CA . ASN A 1 85 ? -9.587 18.014 -0.898 1.00 45.88 85 ASN A CA 1
ATOM 659 C C . ASN A 1 85 ? -8.627 18.053 0.318 1.00 45.88 85 ASN A C 1
ATOM 661 O O . ASN A 1 85 ? -7.936 19.054 0.545 1.00 45.88 85 ASN A O 1
ATOM 665 N N . PRO A 1 86 ? -8.596 16.989 1.131 1.00 52.91 86 PRO A N 1
ATOM 666 C CA . PRO A 1 86 ? -7.948 17.008 2.415 1.00 52.91 86 PRO A CA 1
ATOM 667 C C . PRO A 1 86 ? -6.502 16.566 2.234 1.00 52.91 86 PRO A C 1
ATOM 669 O O . PRO A 1 86 ? -6.168 15.690 1.438 1.00 52.91 86 PRO A O 1
ATOM 672 N N . TYR A 1 87 ? -5.617 17.172 3.014 1.00 58.28 87 TYR A N 1
ATOM 673 C CA . TYR A 1 87 ? -4.252 16.690 3.148 1.00 58.28 87 TYR A CA 1
ATOM 674 C C . TYR A 1 87 ? -4.276 15.216 3.589 1.00 58.28 87 TYR A C 1
ATOM 676 O O . TYR A 1 87 ? -4.770 14.927 4.679 1.00 58.28 87 TYR A O 1
ATOM 684 N N . VAL A 1 88 ? -3.735 14.304 2.770 1.00 59.94 88 VAL A N 1
ATOM 685 C CA . VAL A 1 88 ? -3.784 12.839 2.984 1.00 59.94 88 VAL A CA 1
ATOM 686 C C . VAL A 1 88 ? -3.326 12.440 4.395 1.00 59.94 88 VAL A C 1
ATOM 688 O O . VAL A 1 88 ? -3.914 11.559 5.013 1.00 59.94 88 VAL A O 1
ATOM 691 N N . GLY A 1 89 ? -2.358 13.159 4.977 1.00 60.03 89 GLY A N 1
ATOM 692 C CA . GLY A 1 89 ? -1.919 12.913 6.356 1.00 60.03 89 GLY A CA 1
ATOM 693 C C . GLY A 1 89 ? -2.995 13.156 7.428 1.00 60.03 89 GLY A C 1
ATOM 694 O O . GLY A 1 89 ? -3.054 12.416 8.400 1.00 60.03 89 GLY A O 1
ATOM 695 N N . ARG A 1 90 ? -3.894 14.138 7.252 1.00 62.78 90 ARG A N 1
ATOM 696 C CA . ARG A 1 90 ? -4.980 14.430 8.217 1.00 62.78 90 ARG A CA 1
ATOM 697 C C . ARG A 1 90 ? -6.075 13.371 8.207 1.00 62.78 90 ARG A C 1
ATOM 699 O O . ARG A 1 90 ? -6.695 13.122 9.236 1.00 62.78 90 ARG A O 1
ATOM 706 N N . VAL A 1 91 ? -6.324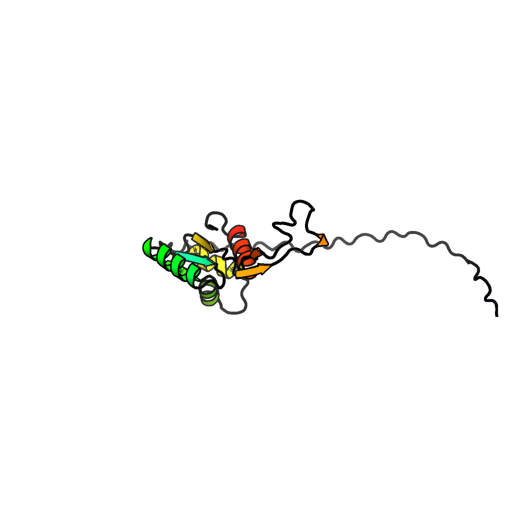 12.800 7.039 1.00 63.69 91 VAL A N 1
ATOM 707 C CA . VAL A 1 91 ? -7.271 11.704 6.842 1.00 63.69 91 VAL A CA 1
ATOM 708 C C . VAL A 1 91 ? -6.750 10.437 7.505 1.00 63.69 91 VAL A C 1
ATOM 710 O O . VAL A 1 91 ? -7.469 9.769 8.248 1.00 63.69 91 VAL A O 1
ATOM 713 N N . LEU A 1 92 ? -5.456 10.183 7.318 1.00 65.50 92 LEU A N 1
ATOM 714 C CA . LEU A 1 92 ? -4.792 9.035 7.894 1.00 65.50 92 LEU A CA 1
ATOM 715 C C . LEU A 1 92 ? -4.852 9.045 9.424 1.00 65.50 92 LEU A C 1
ATOM 717 O O . LEU A 1 92 ? -5.110 8.007 10.017 1.00 65.50 92 LEU A O 1
ATOM 721 N N . ASP A 1 93 ? -4.732 10.210 10.067 1.00 68.81 93 ASP A N 1
ATOM 722 C CA . ASP A 1 93 ? -4.846 10.324 11.526 1.00 68.81 93 ASP A CA 1
ATOM 723 C C . ASP A 1 93 ? -6.192 9.840 12.083 1.00 68.81 93 ASP A C 1
ATOM 725 O O . ASP A 1 93 ? -6.237 9.177 13.121 1.00 68.81 93 ASP A O 1
ATOM 729 N N . VAL A 1 94 ? -7.294 10.130 11.388 1.00 68.81 94 VAL A N 1
ATOM 730 C CA . VAL A 1 94 ? -8.645 9.741 11.826 1.00 68.81 94 VAL A CA 1
ATOM 731 C C . VAL A 1 94 ? -8.849 8.233 11.703 1.00 68.81 94 VAL A C 1
ATOM 733 O O . VAL A 1 94 ? -9.414 7.598 12.599 1.00 68.81 94 VAL A O 1
ATOM 736 N N . VAL A 1 95 ? -8.359 7.652 10.609 1.00 66.44 95 VAL A N 1
ATOM 737 C CA . VAL A 1 95 ? -8.436 6.211 10.353 1.00 66.44 95 VAL A CA 1
ATOM 738 C C . VAL A 1 95 ? -7.513 5.456 11.319 1.00 66.44 95 VAL A C 1
ATOM 740 O O . VAL A 1 95 ? -7.914 4.467 11.938 1.00 66.44 95 VAL A O 1
ATOM 743 N N . MET A 1 96 ? -6.300 5.967 11.533 1.00 72.69 96 MET A N 1
ATOM 744 C CA . MET A 1 96 ? -5.243 5.320 12.313 1.00 72.69 96 MET A CA 1
ATOM 745 C C . MET A 1 96 ? -5.367 5.480 13.829 1.00 72.69 96 MET A C 1
ATOM 747 O O . MET A 1 96 ? -4.770 4.686 14.568 1.00 72.69 96 MET A O 1
ATOM 751 N N . GLU A 1 97 ? -6.184 6.422 14.319 1.00 72.69 97 GLU A N 1
ATOM 752 C CA . GLU A 1 97 ? -6.609 6.451 15.729 1.00 72.69 97 GLU A CA 1
ATOM 753 C C . GLU A 1 97 ? -7.338 5.147 16.103 1.00 72.69 97 GLU A C 1
ATOM 755 O O . GLU A 1 97 ? -7.209 4.642 17.222 1.00 72.69 97 GLU A O 1
ATOM 760 N N . LYS A 1 98 ? -8.069 4.565 15.144 1.00 69.50 98 LYS A N 1
ATOM 761 C CA . LYS A 1 98 ? -8.876 3.356 15.338 1.00 69.50 98 LYS A CA 1
ATOM 762 C C . LYS A 1 98 ? -8.234 2.100 14.762 1.00 69.50 98 LYS A C 1
ATOM 764 O O . LYS A 1 98 ? -8.460 1.027 15.318 1.00 69.50 98 LYS A O 1
ATOM 769 N N . ALA A 1 99 ? -7.448 2.223 13.694 1.00 81.19 99 ALA A N 1
ATOM 770 C CA . ALA A 1 99 ? -6.823 1.083 13.041 1.00 81.19 99 ALA A CA 1
ATOM 771 C C . ALA A 1 99 ? -5.694 0.466 13.882 1.00 81.19 99 ALA A C 1
ATOM 773 O O . ALA A 1 99 ? -4.899 1.141 14.554 1.00 81.19 99 ALA A O 1
ATOM 774 N N . GLU A 1 100 ? -5.641 -0.857 13.826 1.00 87.69 100 GLU A N 1
ATOM 775 C CA . GLU A 1 100 ? -4.656 -1.704 14.477 1.00 87.69 100 GLU A CA 1
ATOM 776 C C . GLU A 1 100 ? -3.381 -1.820 13.642 1.00 87.69 100 GLU A C 1
ATOM 778 O O . GLU A 1 100 ? -2.295 -1.675 14.198 1.00 87.69 100 GLU A O 1
ATOM 783 N N . ALA A 1 101 ? -3.522 -1.982 12.324 1.00 91.12 101 ALA A N 1
ATOM 784 C CA . ALA A 1 101 ? -2.410 -2.067 11.384 1.00 91.12 101 ALA A CA 1
ATOM 785 C C . ALA A 1 101 ? -2.780 -1.532 9.989 1.00 91.12 101 ALA A C 1
ATOM 787 O O . ALA A 1 101 ? -3.952 -1.536 9.598 1.00 91.12 101 ALA A O 1
ATOM 788 N N . ILE A 1 102 ? -1.758 -1.115 9.243 1.00 92.38 102 ILE A N 1
ATOM 789 C CA . ILE A 1 102 ? -1.789 -0.889 7.796 1.00 92.38 102 ILE A CA 1
ATOM 790 C C . ILE A 1 102 ? -1.059 -2.061 7.147 1.00 92.38 102 ILE A C 1
ATOM 792 O O . ILE A 1 102 ? 0.069 -2.368 7.525 1.00 92.38 102 ILE A O 1
ATOM 796 N N . VA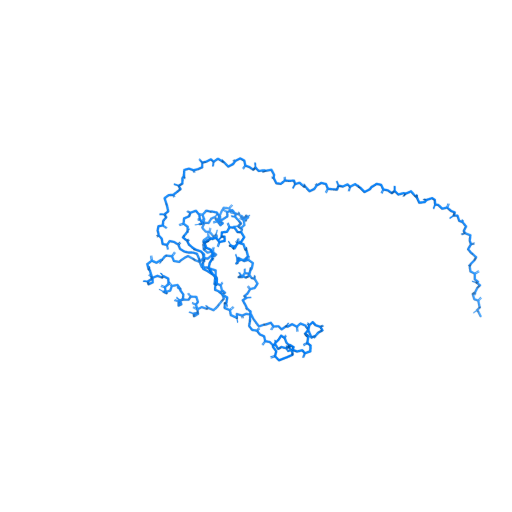L A 1 103 ? -1.695 -2.693 6.169 1.00 95.00 103 VAL A N 1
ATOM 797 C CA . VAL A 1 103 ? -1.114 -3.758 5.353 1.00 95.00 103 VAL A CA 1
ATOM 798 C C . VAL A 1 103 ? -0.919 -3.217 3.945 1.00 95.00 103 VAL A C 1
ATOM 800 O O . VAL A 1 103 ? -1.875 -2.758 3.324 1.00 95.00 103 VAL A O 1
ATOM 803 N N . VAL A 1 104 ? 0.303 -3.266 3.431 1.00 96.25 104 VAL A N 1
ATOM 804 C CA . VAL A 1 104 ? 0.624 -2.838 2.068 1.00 96.25 104 VAL A CA 1
ATOM 805 C C . VAL A 1 104 ? 0.892 -4.060 1.203 1.00 96.25 104 VAL A C 1
ATOM 807 O O . VAL A 1 104 ? 1.653 -4.940 1.585 1.00 96.25 104 VAL A O 1
ATOM 810 N N . LEU A 1 105 ? 0.269 -4.114 0.028 1.00 96.88 105 LEU A N 1
ATOM 811 C CA . LEU A 1 105 ? 0.459 -5.179 -0.951 1.00 96.88 105 LEU A CA 1
ATOM 812 C C . LEU A 1 105 ? 1.187 -4.641 -2.183 1.00 96.88 105 LEU A C 1
ATOM 814 O O . LEU A 1 105 ? 0.619 -3.886 -2.975 1.00 96.88 105 LEU A O 1
ATOM 818 N N . PHE A 1 106 ? 2.430 -5.079 -2.378 1.00 97.38 106 PHE A N 1
ATOM 819 C CA . PHE A 1 106 ? 3.228 -4.747 -3.559 1.00 97.38 106 PHE A CA 1
ATOM 820 C C . PHE A 1 106 ? 3.013 -5.756 -4.697 1.00 97.38 106 PHE A C 1
ATOM 822 O O . PHE A 1 106 ? 3.904 -6.539 -5.028 1.00 97.38 106 PHE A O 1
ATOM 829 N N . SER A 1 107 ? 1.825 -5.745 -5.306 1.00 96.50 107 SER A N 1
ATOM 830 C CA . SER A 1 107 ? 1.573 -6.523 -6.526 1.00 96.50 107 SER A CA 1
ATOM 831 C C . SER A 1 107 ? 2.354 -5.956 -7.722 1.00 96.50 107 SER A C 1
ATOM 833 O O . SER A 1 107 ? 2.471 -4.738 -7.848 1.00 96.50 107 SER A O 1
ATOM 835 N N . PRO A 1 108 ? 2.899 -6.799 -8.616 1.00 96.75 108 PRO A N 1
ATOM 836 C CA . PRO A 1 108 ? 3.682 -6.365 -9.776 1.00 96.75 108 PRO A CA 1
ATOM 837 C C . PRO A 1 108 ? 2.790 -5.881 -10.939 1.00 96.75 108 PRO A C 1
ATOM 839 O O . PRO A 1 108 ? 2.838 -6.434 -12.036 1.00 96.75 108 PRO A O 1
ATOM 842 N N . ASP A 1 109 ? 1.945 -4.879 -10.698 1.00 96.00 109 ASP A N 1
ATOM 843 C CA . ASP A 1 109 ? 0.906 -4.450 -11.647 1.00 96.00 109 ASP A CA 1
ATOM 844 C C . ASP A 1 109 ? 1.434 -3.702 -12.874 1.00 96.00 109 ASP A C 1
ATOM 846 O O . ASP A 1 109 ? 0.863 -3.814 -13.960 1.00 96.00 109 ASP A O 1
ATOM 850 N N . ASP A 1 110 ? 2.476 -2.890 -12.693 1.00 96.94 110 ASP A N 1
ATOM 851 C CA . ASP A 1 110 ? 3.074 -2.097 -13.760 1.00 96.94 110 ASP A CA 1
ATOM 852 C C . ASP A 1 110 ? 4.333 -2.821 -14.270 1.00 96.94 110 ASP A C 1
ATOM 854 O O . ASP A 1 110 ? 5.155 -3.306 -13.490 1.00 96.94 110 ASP A O 1
ATOM 858 N N . LEU A 1 111 ? 4.507 -2.891 -15.593 1.00 96.94 111 LEU A N 1
ATOM 859 C CA . LEU A 1 111 ? 5.750 -3.360 -16.208 1.00 96.94 111 LEU A CA 1
ATOM 860 C C . LEU A 1 111 ? 6.692 -2.178 -16.420 1.00 96.94 111 LEU A C 1
ATOM 862 O O . LEU A 1 111 ? 6.345 -1.213 -17.105 1.00 96.94 111 LEU A O 1
ATOM 866 N N . VAL A 1 112 ? 7.897 -2.272 -15.867 1.00 95.38 112 VAL A N 1
ATOM 867 C CA . VAL A 1 112 ? 8.907 -1.210 -15.904 1.00 95.38 112 VAL A CA 1
ATOM 868 C C . VAL A 1 112 ? 10.258 -1.750 -16.348 1.00 95.38 112 VAL A C 1
ATOM 870 O O . VAL A 1 112 ? 10.561 -2.924 -16.173 1.00 95.38 112 VAL A O 1
ATOM 873 N N . GLU A 1 113 ? 11.087 -0.887 -16.922 1.00 95.31 113 GLU A N 1
ATOM 874 C CA . GLU A 1 113 ? 12.459 -1.210 -17.309 1.00 95.31 113 GLU A CA 1
ATOM 875 C C . GLU A 1 113 ? 13.353 -0.003 -17.030 1.00 95.31 113 GLU A C 1
ATOM 877 O O . GLU A 1 113 ? 12.966 1.151 -17.267 1.00 95.31 113 GLU A O 1
ATOM 882 N N . LEU A 1 114 ? 14.559 -0.256 -16.525 1.00 95.94 114 LEU A N 1
ATOM 883 C CA . LEU A 1 114 ? 15.531 0.799 -16.306 1.00 95.94 114 LEU A CA 1
ATOM 884 C C . LEU A 1 114 ? 16.093 1.277 -17.652 1.00 95.94 114 LEU A C 1
ATOM 886 O O . LEU A 1 114 ? 16.466 0.486 -18.514 1.00 95.94 114 LEU A O 1
ATOM 890 N N . LYS A 1 115 ? 16.217 2.598 -17.836 1.00 95.81 115 LYS A N 1
ATOM 891 C CA . LYS A 1 115 ? 16.795 3.154 -19.071 1.00 95.81 115 LYS A CA 1
ATOM 892 C C . LYS A 1 115 ? 18.184 2.548 -19.337 1.00 95.81 115 LYS A C 1
ATOM 894 O O . LYS A 1 115 ? 19.018 2.592 -18.427 1.00 95.81 115 LYS A O 1
ATOM 899 N N . PRO A 1 116 ? 18.513 2.131 -20.576 1.00 95.00 116 PRO A N 1
ATOM 900 C CA . PRO A 1 116 ? 19.724 1.351 -20.857 1.00 95.00 116 PRO A CA 1
ATOM 901 C C . PRO A 1 116 ? 21.041 1.954 -20.348 1.00 95.00 116 PRO A C 1
ATOM 903 O O . PRO A 1 116 ? 21.922 1.227 -19.905 1.00 95.00 116 PRO A O 1
ATOM 906 N N . HIS A 1 117 ? 21.183 3.283 -20.357 1.00 96.56 117 HIS A N 1
ATOM 907 C CA . HIS A 1 117 ? 22.383 3.976 -19.864 1.00 96.56 117 HIS A CA 1
ATOM 908 C C . HIS A 1 117 ? 22.562 3.961 -18.331 1.00 96.56 117 HIS A C 1
ATOM 910 O O . HIS A 1 117 ? 23.619 4.352 -17.845 1.00 96.56 117 HIS A O 1
ATOM 916 N N . PHE A 1 118 ? 21.540 3.550 -17.572 1.00 96.75 118 PHE A N 1
ATOM 917 C CA . PHE A 1 118 ? 21.603 3.406 -16.113 1.00 96.75 118 PHE A CA 1
ATOM 918 C C . PHE A 1 118 ? 21.831 1.948 -15.689 1.00 96.75 118 PHE A C 1
ATOM 920 O O . PHE A 1 118 ? 22.160 1.703 -14.533 1.00 96.75 118 PHE A O 1
ATOM 927 N N . VAL A 1 119 ? 21.696 0.993 -16.617 1.00 96.75 119 VAL A N 1
ATOM 928 C CA . VAL A 1 119 ? 21.900 -0.437 -16.362 1.00 96.75 119 VAL A CA 1
ATOM 929 C C . VAL A 1 119 ? 23.395 -0.728 -16.273 1.00 96.75 119 VAL A C 1
ATOM 931 O O . VAL A 1 119 ? 24.143 -0.500 -17.231 1.00 96.75 119 VAL A O 1
ATOM 934 N N . LYS A 1 120 ? 23.853 -1.272 -15.141 1.00 96.75 120 LYS A N 1
ATOM 935 C CA . LYS A 1 120 ? 25.259 -1.674 -15.006 1.00 96.75 120 LYS A CA 1
ATOM 936 C C . LYS A 1 120 ? 25.542 -2.947 -15.798 1.00 96.75 120 LYS A C 1
ATOM 938 O O . LYS A 1 120 ? 24.659 -3.756 -16.076 1.00 96.75 120 LYS A O 1
ATOM 943 N N . SER A 1 121 ? 26.813 -3.172 -16.130 1.00 93.81 121 SER A N 1
ATOM 944 C CA . SER A 1 121 ? 27.246 -4.341 -16.911 1.00 93.81 121 SER A CA 1
ATOM 945 C C . SER A 1 121 ? 26.800 -5.681 -16.310 1.00 93.81 121 SER A C 1
ATOM 947 O O . SER A 1 121 ? 26.442 -6.575 -17.073 1.00 93.81 121 SER A O 1
ATOM 949 N N . GLY A 1 122 ? 26.776 -5.801 -14.978 1.00 95.44 122 GLY A N 1
ATOM 950 C CA . GLY A 1 122 ? 26.327 -6.996 -14.253 1.00 95.44 122 GLY A CA 1
ATOM 951 C C . GLY A 1 122 ? 24.811 -7.123 -14.053 1.00 95.44 122 GLY A C 1
ATOM 952 O O . GLY A 1 122 ? 24.363 -8.155 -13.572 1.00 95.44 122 GLY A O 1
ATOM 953 N N . GLU A 1 123 ? 24.020 -6.112 -14.424 1.00 93.62 123 GLU A N 1
ATOM 954 C CA . GLU A 1 123 ? 22.568 -6.049 -14.167 1.00 93.62 123 GLU A CA 1
ATOM 955 C C . GLU A 1 123 ? 21.736 -6.257 -15.450 1.00 93.62 123 GLU A C 1
ATOM 957 O O . GLU A 1 123 ? 20.510 -6.195 -15.435 1.00 93.62 123 GLU A O 1
ATOM 962 N N . ARG A 1 124 ? 22.376 -6.532 -16.597 1.00 89.88 124 ARG A N 1
ATOM 963 C CA . ARG A 1 124 ? 21.681 -6.643 -17.898 1.00 89.88 124 ARG A CA 1
ATOM 964 C C . ARG A 1 124 ? 20.646 -7.766 -17.957 1.00 89.88 124 ARG A C 1
ATOM 966 O O . ARG A 1 124 ? 19.710 -7.688 -18.743 1.00 89.88 124 ARG A O 1
ATOM 973 N N . SER A 1 125 ? 20.829 -8.830 -17.179 1.00 91.31 125 SER A N 1
ATOM 974 C CA . SER A 1 125 ? 19.872 -9.937 -17.100 1.00 91.31 125 SER A CA 1
ATOM 975 C C . SER A 1 125 ? 18.729 -9.686 -16.115 1.00 91.31 125 SER A C 1
ATOM 977 O O . SER A 1 125 ? 17.780 -10.467 -16.137 1.00 91.31 125 SER A O 1
ATOM 979 N N . THR A 1 126 ? 18.820 -8.639 -15.287 1.00 91.06 126 THR A N 1
ATOM 980 C CA . THR A 1 126 ? 17.834 -8.257 -14.267 1.00 91.06 126 THR A CA 1
ATOM 981 C C . THR A 1 126 ? 17.235 -6.884 -14.585 1.00 91.06 126 THR A C 1
ATOM 983 O O . THR A 1 126 ? 16.231 -6.815 -15.282 1.00 91.06 126 THR A O 1
ATOM 986 N N . GLU A 1 127 ? 17.879 -5.796 -14.160 1.00 90.81 127 GLU A N 1
ATOM 987 C CA . GLU A 1 127 ? 17.431 -4.403 -14.344 1.00 90.81 127 GLU A CA 1
ATOM 988 C C . GLU A 1 127 ? 17.397 -3.973 -15.818 1.00 90.81 127 GLU A C 1
ATOM 990 O O . GLU A 1 127 ? 16.695 -3.035 -16.187 1.00 90.81 127 GLU A O 1
ATOM 995 N N . GLY A 1 128 ? 18.166 -4.654 -16.674 1.00 91.56 128 GLY A N 1
ATOM 996 C CA . GLY A 1 128 ? 18.164 -4.448 -18.126 1.00 91.56 128 GLY A CA 1
ATOM 997 C C . GLY A 1 128 ? 17.022 -5.136 -18.875 1.00 91.56 128 GLY A C 1
ATOM 998 O O . GLY A 1 128 ? 17.106 -5.265 -20.095 1.00 91.56 128 GLY A O 1
ATOM 9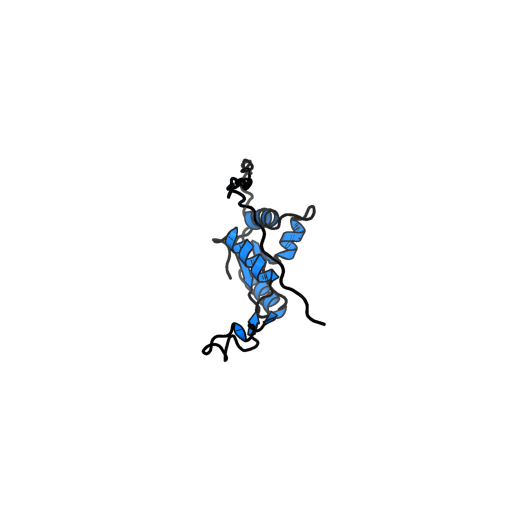99 N N . LYS A 1 129 ? 16.010 -5.642 -18.167 1.00 94.62 129 LYS A N 1
ATOM 1000 C CA . LYS A 1 129 ? 14.809 -6.257 -18.736 1.00 94.62 129 LYS A CA 1
ATOM 1001 C C . LYS A 1 129 ? 13.563 -5.659 -18.099 1.00 94.62 129 LYS A C 1
ATOM 1003 O O . LYS A 1 129 ? 13.630 -5.045 -17.038 1.00 94.62 129 LYS A O 1
ATOM 1008 N N . GLN A 1 130 ? 12.418 -5.887 -18.737 1.00 96.75 130 GLN A N 1
ATOM 1009 C CA . GLN A 1 130 ? 11.129 -5.573 -18.136 1.00 96.75 130 GLN A CA 1
ATOM 1010 C C . GLN A 1 130 ? 10.913 -6.401 -16.868 1.00 96.75 130 GLN A C 1
ATOM 1012 O O . GLN A 1 130 ? 11.013 -7.628 -16.895 1.00 96.75 130 GLN A O 1
ATOM 1017 N N . GLN A 1 131 ? 10.580 -5.711 -15.785 1.00 95.50 131 GLN A N 1
ATOM 1018 C CA . GLN A 1 131 ? 10.289 -6.256 -14.467 1.00 95.50 131 GLN A CA 1
ATOM 1019 C C . GLN A 1 131 ? 8.914 -5.759 -14.010 1.00 95.50 131 GLN A C 1
ATOM 1021 O O . GLN A 1 131 ? 8.422 -4.731 -14.475 1.00 95.50 131 GLN A O 1
ATOM 1026 N N . GLY A 1 132 ? 8.291 -6.490 -13.091 1.00 96.50 132 GLY A N 1
ATOM 1027 C CA . GLY A 1 132 ? 7.063 -6.047 -12.439 1.00 96.50 132 GLY A CA 1
ATOM 1028 C C . GLY A 1 132 ? 7.346 -5.079 -11.291 1.00 96.50 132 GLY A C 1
ATOM 1029 O O . GLY A 1 132 ? 8.297 -5.275 -10.533 1.00 96.50 132 GLY A O 1
ATOM 1030 N N . GLN A 1 133 ? 6.504 -4.061 -11.140 1.00 96.88 133 GLN A N 1
ATOM 1031 C CA . GLN A 1 133 ? 6.556 -3.092 -10.051 1.00 96.88 133 GLN A CA 1
ATOM 1032 C C . GLN A 1 133 ? 5.149 -2.809 -9.519 1.00 96.88 133 GLN A C 1
ATOM 1034 O O . GLN A 1 133 ? 4.176 -2.782 -10.272 1.00 96.88 133 GLN A O 1
ATOM 1039 N N . ALA A 1 134 ? 5.055 -2.544 -8.216 1.00 97.25 134 ALA A N 1
ATOM 1040 C CA . ALA A 1 134 ? 3.867 -1.927 -7.645 1.00 97.25 134 ALA A CA 1
ATOM 1041 C C . ALA A 1 134 ? 3.591 -0.564 -8.277 1.00 97.25 134 ALA A C 1
ATOM 1043 O O . ALA A 1 134 ? 4.508 0.185 -8.623 1.00 97.25 134 ALA A O 1
ATOM 1044 N N . ARG A 1 135 ? 2.306 -0.222 -8.384 1.00 95.50 135 ARG A N 1
ATOM 1045 C CA . ARG A 1 135 ? 1.896 1.064 -8.947 1.00 95.50 135 ARG A CA 1
ATOM 1046 C C . ARG A 1 135 ? 2.509 2.225 -8.161 1.00 95.50 135 ARG A C 1
ATOM 1048 O O . ARG A 1 135 ? 2.574 2.150 -6.932 1.00 95.50 135 ARG A O 1
ATOM 1055 N N . PRO A 1 136 ? 2.863 3.343 -8.818 1.00 95.06 136 PRO A N 1
ATOM 1056 C CA . PRO A 1 136 ? 3.416 4.507 -8.132 1.00 95.06 136 PRO A CA 1
ATOM 1057 C C . PRO A 1 136 ? 2.573 4.986 -6.943 1.00 95.06 136 PRO A C 1
ATOM 1059 O O . PRO A 1 136 ? 3.136 5.318 -5.906 1.00 95.06 136 PRO A O 1
ATOM 1062 N N . ASN A 1 137 ? 1.239 4.961 -7.055 1.00 91.31 137 ASN A N 1
ATOM 1063 C CA . ASN A 1 137 ? 0.339 5.332 -5.957 1.00 91.31 137 ASN A CA 1
ATOM 1064 C C . ASN A 1 137 ? 0.573 4.475 -4.705 1.00 91.31 137 ASN A C 1
ATOM 1066 O O . ASN A 1 137 ? 0.787 5.031 -3.634 1.00 91.31 137 ASN A O 1
ATOM 1070 N N . VAL A 1 138 ? 0.651 3.148 -4.867 1.00 93.56 138 VAL A N 1
ATOM 1071 C CA . VAL A 1 138 ? 0.918 2.199 -3.773 1.00 93.56 138 VAL A CA 1
ATOM 1072 C C . VAL A 1 138 ? 2.251 2.521 -3.101 1.00 93.56 138 VAL A C 1
ATOM 1074 O O . VAL A 1 138 ? 2.340 2.515 -1.878 1.00 93.56 138 VAL A O 1
ATOM 1077 N N . LEU A 1 139 ? 3.288 2.861 -3.876 1.00 94.88 139 LEU A N 1
ATOM 1078 C CA . LEU A 1 139 ? 4.592 3.254 -3.329 1.00 94.88 139 LEU A CA 1
ATOM 1079 C C . LEU A 1 139 ? 4.515 4.564 -2.522 1.00 94.88 139 LEU A C 1
ATOM 1081 O O . LEU A 1 139 ? 5.123 4.665 -1.454 1.00 94.88 139 LEU A O 1
ATOM 1085 N N . PHE A 1 140 ? 3.766 5.563 -3.002 1.00 91.94 140 PHE A N 1
ATOM 1086 C CA . PHE A 1 140 ? 3.562 6.825 -2.282 1.00 91.94 140 PHE A CA 1
ATOM 1087 C C . PHE A 1 140 ? 2.760 6.630 -0.992 1.00 91.94 140 PHE A C 1
ATOM 1089 O O . PHE A 1 140 ? 3.154 7.141 0.056 1.00 91.94 140 PHE A O 1
ATOM 1096 N N . GLU A 1 141 ? 1.666 5.877 -1.048 1.00 90.06 141 GLU A N 1
ATOM 1097 C CA . GLU A 1 141 ? 0.803 5.568 0.096 1.00 90.06 141 GLU A CA 1
ATOM 1098 C C . GLU A 1 141 ? 1.547 4.745 1.147 1.00 90.06 141 GLU A C 1
ATOM 1100 O O . GLU A 1 141 ? 1.491 5.068 2.332 1.00 90.06 141 GLU A O 1
ATOM 1105 N N . ALA A 1 142 ? 2.338 3.760 0.717 1.00 92.81 142 ALA A N 1
ATOM 1106 C CA . ALA A 1 142 ? 3.238 3.009 1.585 1.00 92.81 142 ALA A CA 1
ATOM 1107 C C . ALA A 1 142 ? 4.248 3.930 2.286 1.00 92.81 142 ALA A C 1
ATOM 1109 O O . ALA A 1 142 ? 4.448 3.828 3.495 1.00 92.81 142 ALA A O 1
ATOM 1110 N N . GLY A 1 143 ? 4.850 4.871 1.552 1.00 92.88 143 GLY A N 1
ATOM 1111 C CA . GLY A 1 143 ? 5.753 5.870 2.126 1.00 92.88 143 GLY A CA 1
ATOM 1112 C C . GLY A 1 143 ? 5.065 6.775 3.154 1.00 92.88 143 GLY A C 1
ATOM 1113 O O . GLY A 1 143 ? 5.633 7.045 4.213 1.00 92.88 143 GLY A O 1
ATOM 1114 N N . LEU A 1 144 ? 3.830 7.206 2.881 1.00 87.94 144 LEU A N 1
ATOM 1115 C CA . LEU A 1 144 ? 3.019 7.992 3.817 1.00 87.94 144 LEU A CA 1
ATOM 1116 C C . LEU A 1 144 ? 2.670 7.189 5.076 1.00 87.94 144 LEU A C 1
ATOM 1118 O O . LEU A 1 144 ? 2.831 7.698 6.186 1.00 87.94 144 LEU A O 1
ATOM 1122 N N . ALA A 1 145 ? 2.243 5.936 4.910 1.00 89.19 145 ALA A N 1
ATOM 1123 C CA . ALA A 1 145 ? 1.939 5.017 5.999 1.00 89.19 145 ALA A CA 1
ATOM 1124 C C . ALA A 1 145 ? 3.164 4.777 6.888 1.00 89.19 145 ALA A C 1
ATOM 1126 O O . ALA A 1 145 ? 3.091 4.972 8.099 1.00 89.19 145 ALA A O 1
ATOM 1127 N N . LEU A 1 146 ? 4.311 4.449 6.289 1.00 91.88 146 LEU A N 1
ATOM 1128 C CA . LEU A 1 146 ? 5.556 4.197 7.012 1.00 91.88 146 LEU A CA 1
ATOM 1129 C C . LEU A 1 146 ? 6.068 5.447 7.737 1.00 91.88 146 LEU A C 1
ATOM 1131 O O . LEU A 1 146 ? 6.536 5.356 8.868 1.00 91.88 146 LEU A O 1
ATOM 1135 N N . GLY A 1 147 ? 5.973 6.617 7.099 1.00 90.44 147 GLY A N 1
ATOM 1136 C CA . GLY A 1 147 ? 6.420 7.880 7.684 1.00 90.44 147 GLY A CA 1
ATOM 1137 C C . GLY A 1 147 ? 5.556 8.351 8.856 1.00 90.44 147 GLY A C 1
ATOM 1138 O O . GLY A 1 147 ? 6.079 8.943 9.799 1.00 90.44 147 GLY A O 1
ATOM 1139 N N . ALA A 1 148 ? 4.246 8.094 8.811 1.00 85.81 148 ALA A N 1
ATOM 1140 C CA . ALA A 1 148 ? 3.310 8.517 9.852 1.00 85.81 148 ALA A CA 1
ATOM 1141 C C . ALA A 1 148 ? 3.117 7.463 10.958 1.00 85.81 148 ALA A C 1
ATOM 1143 O O . ALA A 1 148 ? 2.982 7.814 12.130 1.00 85.81 148 ALA A O 1
ATOM 1144 N N . TYR A 1 149 ? 3.115 6.178 10.595 1.00 88.88 149 TYR A N 1
ATOM 1145 C CA . TYR A 1 149 ? 2.750 5.051 11.457 1.00 88.88 149 TYR A CA 1
ATOM 1146 C C . TYR A 1 149 ? 3.704 3.854 11.289 1.00 88.88 149 TYR A C 1
ATOM 1148 O O . TYR A 1 149 ? 3.254 2.753 10.950 1.00 88.88 149 TYR A O 1
ATOM 1156 N N . PRO A 1 150 ? 5.012 4.021 11.552 1.00 91.75 150 PRO A N 1
ATOM 1157 C CA . PRO A 1 150 ? 5.999 2.964 11.327 1.00 91.75 150 PRO A CA 1
ATOM 1158 C C . PRO A 1 150 ? 5.700 1.693 12.134 1.00 91.75 150 PRO A C 1
ATOM 1160 O O . PRO A 1 150 ? 5.739 0.600 11.585 1.00 91.75 150 PRO A O 1
ATOM 1163 N N . ASP A 1 151 ? 5.287 1.831 13.398 1.00 92.50 151 ASP A N 1
ATOM 1164 C CA . ASP A 1 151 ? 5.011 0.692 14.291 1.00 92.50 151 ASP A CA 1
ATOM 1165 C C . ASP A 1 151 ? 3.727 -0.081 13.945 1.00 92.50 151 ASP A C 1
ATOM 1167 O O . ASP A 1 151 ? 3.454 -1.132 14.525 1.00 92.50 151 ASP A O 1
ATOM 1171 N N . LYS A 1 152 ? 2.899 0.452 13.038 1.00 91.25 152 LYS A N 1
ATOM 1172 C CA . LYS A 1 152 ? 1.631 -0.161 12.616 1.00 91.25 152 LYS A CA 1
ATOM 1173 C C . LYS A 1 152 ? 1.632 -0.585 11.150 1.00 91.25 152 LYS A C 1
ATOM 1175 O O . LYS A 1 152 ? 0.627 -1.124 10.699 1.00 91.25 152 LYS A O 1
ATOM 1180 N N . THR A 1 153 ? 2.696 -0.315 10.399 1.00 93.62 153 THR A N 1
ATOM 1181 C CA . THR A 1 153 ? 2.733 -0.573 8.957 1.00 93.62 153 THR A CA 1
ATOM 1182 C C . THR A 1 153 ? 3.486 -1.865 8.671 1.00 93.62 153 THR A C 1
ATOM 1184 O O . THR A 1 153 ? 4.633 -2.024 9.079 1.00 93.62 153 THR A O 1
ATOM 1187 N N . VAL A 1 154 ? 2.837 -2.778 7.955 1.00 94.38 154 VAL A N 1
ATOM 1188 C CA . VAL A 1 154 ? 3.383 -4.065 7.514 1.00 94.38 154 VAL A CA 1
ATOM 1189 C C . VAL A 1 154 ? 3.314 -4.110 5.991 1.00 94.38 154 VAL A C 1
ATOM 1191 O O . VAL A 1 154 ? 2.294 -3.726 5.416 1.00 94.38 154 VAL A O 1
ATOM 1194 N N . MET A 1 155 ? 4.393 -4.547 5.342 1.00 92.06 155 MET A N 1
ATOM 1195 C CA . MET A 1 155 ? 4.530 -4.586 3.883 1.00 92.06 155 MET A CA 1
ATOM 1196 C C . MET A 1 155 ? 5.192 -5.880 3.422 1.00 92.06 155 MET A C 1
ATOM 1198 O O . MET A 1 155 ? 6.028 -6.399 4.198 1.00 92.06 155 MET A O 1
#

Radius of gyration: 27.0 Å; chains: 1; bounding box: 54×64×74 Å